Protein AF-A0A9E6WKZ9-F1 (afdb_monomer_lite)

Sequence (142 aa):
MNMRPSVISSVMIGALVLIAIALGLSVAGGPKAGRLEKEDKVRAEDIARLAGKYVPCLAEEAGRHLPERLFEDDVCFNSLTGIRLADPHSGAPYRYERISDTRFRLCASFHRADRVAMHLLGGLDFDADTGCLSATYYGGSD

Radius of gyration: 23.69 Å; chains: 1; bounding box: 52×28×84 Å

Structure (mmCIF, N/CA/C/O backbone):
data_AF-A0A9E6WKZ9-F1
#
_entry.id   AF-A0A9E6WKZ9-F1
#
loop_
_atom_site.group_PDB
_atom_site.id
_atom_site.type_symbol
_atom_site.label_atom_id
_atom_site.label_alt_id
_atom_site.label_comp_id
_atom_site.label_asym_id
_atom_site.label_entity_id
_atom_site.label_seq_id
_atom_site.pdbx_PDB_ins_code
_atom_site.Cartn_x
_atom_site.Cartn_y
_atom_site.Cartn_z
_atom_site.occupancy
_atom_site.B_iso_or_equiv
_atom_site.auth_seq_id
_atom_site.auth_comp_id
_atom_site.auth_asym_id
_atom_site.auth_atom_id
_atom_site.pdbx_PDB_model_num
ATOM 1 N N . MET A 1 1 ? 26.858 -8.066 -54.479 1.00 52.09 1 MET A N 1
ATOM 2 C CA . MET A 1 1 ? 27.356 -6.980 -53.603 1.00 52.09 1 MET A CA 1
ATOM 3 C C . MET A 1 1 ? 28.492 -7.530 -52.751 1.00 52.09 1 MET A C 1
ATOM 5 O O . MET A 1 1 ? 28.222 -8.138 -51.727 1.00 52.09 1 MET A O 1
ATOM 9 N N . ASN A 1 2 ? 29.749 -7.368 -53.174 1.00 52.69 2 ASN A N 1
ATOM 10 C CA . ASN A 1 2 ? 30.892 -7.686 -52.310 1.00 52.69 2 ASN A CA 1
ATOM 11 C C . ASN A 1 2 ? 31.095 -6.512 -51.347 1.00 52.69 2 ASN A C 1
ATOM 13 O O . ASN A 1 2 ? 31.638 -5.478 -51.735 1.00 52.69 2 ASN A O 1
ATOM 17 N N . MET A 1 3 ? 30.609 -6.642 -50.110 1.00 59.72 3 MET A N 1
ATOM 18 C CA . MET A 1 3 ? 30.945 -5.690 -49.052 1.00 59.72 3 MET A CA 1
ATOM 19 C C . MET A 1 3 ? 32.430 -5.810 -48.731 1.00 59.72 3 MET A C 1
ATOM 21 O O . MET A 1 3 ? 32.960 -6.907 -48.565 1.00 59.72 3 MET A O 1
ATOM 25 N N . ARG A 1 4 ? 33.110 -4.664 -48.662 1.00 71.00 4 ARG A N 1
ATOM 26 C CA . ARG A 1 4 ? 34.510 -4.601 -48.242 1.00 71.00 4 ARG A CA 1
ATOM 27 C C . ARG A 1 4 ? 34.627 -5.181 -46.822 1.00 71.00 4 ARG A C 1
ATOM 29 O O . ARG A 1 4 ? 33.755 -4.895 -46.003 1.00 71.00 4 ARG A O 1
ATOM 36 N N . PRO A 1 5 ? 35.687 -5.936 -46.495 1.00 68.88 5 PRO A N 1
ATOM 37 C CA . PRO A 1 5 ? 35.856 -6.542 -45.170 1.00 68.88 5 PRO A CA 1
ATOM 38 C C . PRO A 1 5 ? 35.806 -5.518 -44.022 1.00 68.88 5 PRO A C 1
ATOM 40 O O . PRO A 1 5 ? 35.327 -5.836 -42.940 1.00 68.88 5 PRO A O 1
ATOM 43 N N . SER A 1 6 ? 36.184 -4.261 -44.275 1.00 72.38 6 SER A N 1
ATOM 44 C CA . SER A 1 6 ? 36.009 -3.155 -43.324 1.00 72.38 6 SER A CA 1
ATOM 45 C C . SER A 1 6 ? 34.542 -2.849 -42.993 1.00 72.38 6 SER A C 1
ATOM 47 O O . SER A 1 6 ? 34.227 -2.538 -41.850 1.00 72.38 6 SER A O 1
ATOM 49 N N . VAL A 1 7 ? 33.636 -2.982 -43.965 1.00 78.00 7 VAL A N 1
ATOM 50 C CA . VAL A 1 7 ? 32.191 -2.757 -43.790 1.00 78.00 7 VAL A CA 1
ATOM 51 C C . VAL A 1 7 ? 31.571 -3.877 -42.957 1.00 78.00 7 VAL A C 1
ATOM 53 O O . VAL A 1 7 ? 30.746 -3.602 -42.091 1.00 78.00 7 VAL A O 1
ATOM 56 N N . ILE A 1 8 ? 32.010 -5.124 -43.160 1.00 80.31 8 ILE A N 1
ATOM 57 C CA . ILE A 1 8 ? 31.547 -6.279 -42.375 1.00 80.31 8 ILE A CA 1
ATOM 58 C C . ILE A 1 8 ? 31.909 -6.090 -40.896 1.00 80.31 8 ILE A C 1
ATOM 60 O O . ILE A 1 8 ? 31.045 -6.236 -40.033 1.00 80.31 8 ILE A O 1
ATOM 64 N N . SER A 1 9 ? 33.145 -5.680 -40.597 1.00 84.06 9 SER A N 1
ATOM 65 C CA . SER A 1 9 ? 33.577 -5.418 -39.218 1.00 84.06 9 SER A CA 1
ATOM 66 C C . SER A 1 9 ? 32.767 -4.306 -38.547 1.00 84.06 9 SER A C 1
ATOM 68 O O . SER A 1 9 ? 32.332 -4.470 -37.409 1.00 84.06 9 SER A O 1
ATOM 70 N N . SER A 1 10 ? 32.506 -3.195 -39.244 1.00 86.56 10 SER A N 1
ATOM 71 C CA . SER A 1 10 ? 31.700 -2.097 -38.692 1.00 86.56 10 SER A CA 1
ATOM 72 C C . SER A 1 10 ? 30.254 -2.510 -38.407 1.00 86.56 10 SER A C 1
ATOM 74 O O . SER A 1 10 ? 29.714 -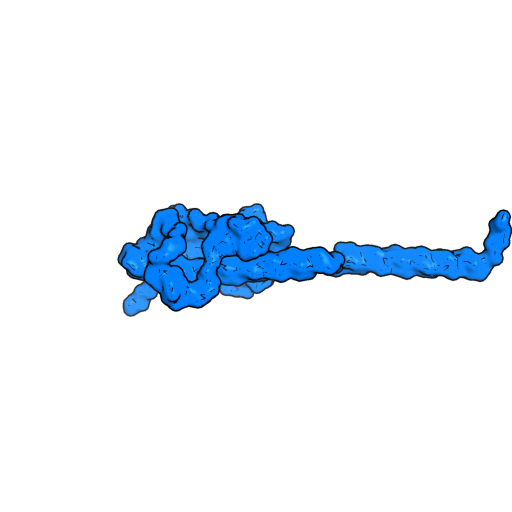2.145 -37.363 1.00 86.56 10 SER A O 1
ATOM 76 N N . VAL A 1 11 ? 29.639 -3.301 -39.292 1.00 90.00 11 VAL A N 1
ATOM 77 C CA . VAL A 1 11 ? 28.276 -3.818 -39.088 1.00 90.00 11 VAL A CA 1
ATOM 78 C C . VAL A 1 11 ? 28.223 -4.756 -37.882 1.00 90.00 11 VAL A C 1
ATOM 80 O O . VAL A 1 11 ? 27.319 -4.633 -37.060 1.00 90.00 11 VAL A O 1
ATOM 83 N N . MET A 1 12 ? 29.210 -5.643 -37.728 1.00 90.94 12 MET A N 1
ATOM 84 C CA . MET A 1 12 ? 29.264 -6.579 -36.599 1.00 90.94 12 MET A CA 1
ATOM 85 C C . MET A 1 12 ? 29.442 -5.869 -35.257 1.00 90.94 12 MET A C 1
ATOM 87 O O . MET A 1 12 ? 28.755 -6.207 -34.295 1.00 90.94 12 MET A O 1
ATOM 91 N N . ILE A 1 13 ? 30.316 -4.861 -35.190 1.00 92.31 13 ILE A N 1
ATOM 92 C CA . ILE A 1 13 ? 30.496 -4.055 -33.974 1.00 92.31 13 ILE A CA 1
ATOM 93 C C . ILE A 1 13 ? 29.207 -3.294 -33.655 1.00 92.31 13 ILE A C 1
ATOM 95 O O . ILE A 1 13 ? 28.751 -3.319 -32.514 1.00 92.31 13 ILE A O 1
ATOM 99 N N . GLY A 1 14 ? 28.581 -2.669 -34.657 1.00 94.25 14 GLY A N 1
ATOM 100 C CA . GLY A 1 14 ? 27.308 -1.970 -34.476 1.00 94.25 14 GLY A CA 1
ATOM 101 C C . GLY A 1 14 ? 26.207 -2.893 -33.947 1.00 94.25 14 GLY A C 1
ATOM 102 O O . GLY A 1 14 ? 25.512 -2.542 -32.995 1.00 94.25 14 GLY A O 1
ATOM 103 N N . ALA A 1 15 ? 26.094 -4.102 -34.501 1.00 93.81 15 ALA A N 1
ATOM 104 C CA . ALA A 1 15 ? 25.144 -5.107 -34.035 1.00 93.81 15 ALA A CA 1
ATOM 105 C C . ALA A 1 15 ? 25.424 -5.538 -32.586 1.00 93.81 15 ALA A C 1
ATOM 107 O O . ALA A 1 15 ? 24.503 -5.584 -31.773 1.00 93.81 15 ALA A O 1
ATOM 108 N N . LEU A 1 16 ? 26.690 -5.790 -32.237 1.00 95.44 16 LEU A N 1
ATOM 109 C CA . LEU A 1 16 ? 27.102 -6.138 -30.873 1.00 95.44 16 LEU A CA 1
ATOM 110 C C . LEU A 1 16 ? 26.747 -5.045 -29.862 1.00 95.44 16 LEU A C 1
ATOM 112 O O . LEU A 1 16 ? 26.222 -5.350 -28.794 1.00 95.44 16 LEU A O 1
ATOM 116 N N . VAL A 1 17 ? 26.987 -3.778 -30.207 1.00 95.56 17 VAL A N 1
ATOM 117 C CA . VAL A 1 17 ? 26.638 -2.637 -29.350 1.00 95.56 17 VAL A CA 1
ATOM 118 C C . VAL A 1 17 ? 25.127 -2.565 -29.132 1.00 95.56 17 VAL A C 1
ATOM 120 O O . VAL A 1 17 ? 24.684 -2.424 -27.994 1.00 95.56 17 VAL A O 1
ATOM 123 N N . LEU A 1 18 ? 24.321 -2.719 -30.186 1.00 94.44 18 LEU A N 1
ATOM 124 C CA . LEU A 1 18 ? 22.860 -2.714 -30.063 1.00 94.44 18 LEU A CA 1
ATOM 125 C C . LEU A 1 18 ? 22.347 -3.869 -29.192 1.00 94.44 18 LEU A C 1
ATOM 127 O O . LEU A 1 18 ? 21.471 -3.653 -28.356 1.00 94.44 18 LEU A O 1
ATOM 131 N N . ILE A 1 19 ? 22.917 -5.070 -29.338 1.00 93.88 19 ILE A N 1
ATOM 132 C CA . ILE A 1 19 ? 22.580 -6.229 -28.498 1.00 93.88 19 ILE A CA 1
ATOM 133 C C . ILE A 1 19 ? 22.950 -5.957 -27.036 1.00 93.88 19 ILE A C 1
ATOM 135 O O . ILE A 1 19 ? 22.129 -6.187 -26.150 1.00 93.88 19 ILE A O 1
ATOM 139 N N . ALA A 1 20 ? 24.147 -5.426 -26.773 1.00 92.88 20 ALA A N 1
ATOM 140 C CA . ALA A 1 20 ? 24.589 -5.100 -25.419 1.00 92.88 20 ALA A CA 1
ATOM 141 C C . ALA A 1 20 ? 23.679 -4.054 -24.751 1.00 92.88 20 ALA A C 1
ATOM 143 O O . ALA A 1 20 ? 23.296 -4.219 -23.593 1.00 92.88 20 ALA A O 1
ATOM 144 N N . ILE A 1 21 ? 23.272 -3.016 -25.492 1.00 88.94 21 ILE A N 1
ATOM 145 C CA . ILE A 1 21 ? 22.319 -2.003 -25.017 1.00 88.94 21 ILE A CA 1
ATOM 146 C C . ILE A 1 21 ? 20.959 -2.645 -24.718 1.00 88.94 21 ILE A C 1
ATOM 148 O O . ILE A 1 21 ? 20.408 -2.426 -23.641 1.00 88.94 21 ILE A O 1
ATOM 152 N N . ALA A 1 22 ? 20.425 -3.463 -25.629 1.00 86.75 22 ALA A N 1
ATOM 153 C CA . ALA A 1 22 ? 19.134 -4.123 -25.440 1.00 86.75 22 ALA A CA 1
ATOM 154 C C . ALA A 1 22 ? 19.131 -5.042 -24.208 1.00 86.75 22 ALA A C 1
ATOM 156 O O . ALA A 1 22 ? 18.196 -4.995 -23.406 1.00 86.75 22 ALA A O 1
ATOM 157 N N . LEU A 1 23 ? 20.201 -5.819 -24.013 1.00 87.50 23 LEU A N 1
ATOM 158 C CA . LEU A 1 23 ? 20.381 -6.650 -22.824 1.00 87.50 23 LEU A CA 1
ATOM 159 C C . LEU A 1 23 ? 20.460 -5.792 -21.555 1.00 87.50 23 LEU A C 1
AT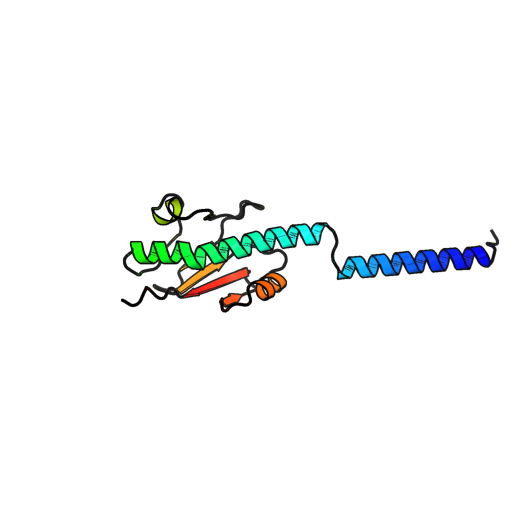OM 161 O O . LEU A 1 23 ? 19.747 -6.071 -20.592 1.00 87.50 23 LEU A O 1
ATOM 1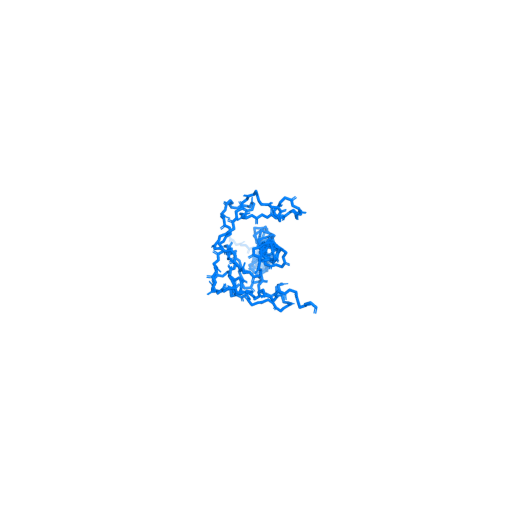65 N N . GLY A 1 24 ? 21.236 -4.706 -21.567 1.00 83.88 24 GLY A N 1
ATOM 166 C CA . GLY A 1 24 ? 21.332 -3.781 -20.435 1.00 83.88 24 GLY A CA 1
ATOM 167 C C . GLY A 1 24 ? 19.983 -3.167 -20.048 1.00 83.88 24 GLY A C 1
ATOM 168 O O . GLY A 1 24 ? 19.608 -3.187 -18.875 1.00 83.88 24 GLY A O 1
ATOM 169 N N . LEU A 1 25 ? 19.206 -2.695 -21.028 1.00 82.19 25 LEU A N 1
ATOM 170 C CA . LEU A 1 25 ? 17.866 -2.146 -20.791 1.00 82.19 25 LEU A CA 1
ATOM 171 C C . LEU A 1 25 ? 16.872 -3.211 -20.315 1.00 82.19 25 LEU A C 1
ATOM 173 O O . LEU A 1 25 ? 15.979 -2.892 -19.5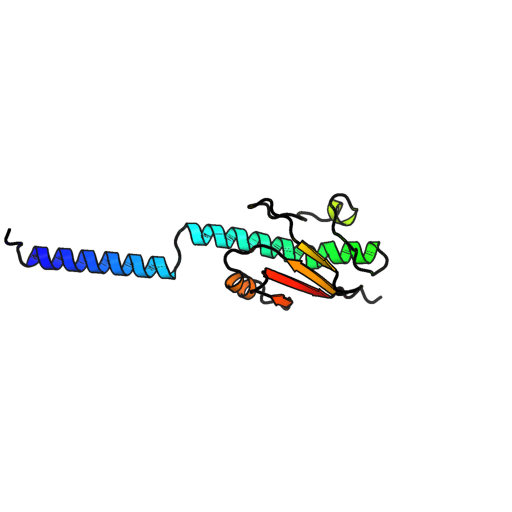31 1.00 82.19 25 LEU A O 1
ATOM 177 N N . SER A 1 26 ? 17.014 -4.463 -20.757 1.00 77.81 26 SER A N 1
ATOM 178 C CA . SER A 1 26 ? 16.147 -5.553 -20.296 1.00 77.81 26 SER A CA 1
ATOM 179 C C . SER A 1 26 ? 16.342 -5.861 -18.806 1.00 77.81 26 SER A C 1
ATOM 181 O O . SER A 1 26 ? 15.371 -6.151 -18.111 1.00 77.81 26 SER A O 1
ATOM 183 N N . VAL A 1 27 ? 17.576 -5.723 -18.303 1.00 77.06 27 VAL A N 1
ATOM 184 C CA . VAL A 1 27 ? 17.927 -5.956 -16.894 1.00 77.06 27 VAL A CA 1
ATOM 185 C C . VAL A 1 27 ? 17.573 -4.750 -16.022 1.00 77.06 27 VAL A C 1
ATOM 187 O O . VAL A 1 27 ? 16.980 -4.915 -14.956 1.00 77.06 27 VAL A O 1
ATOM 190 N N . ALA A 1 28 ? 17.906 -3.536 -16.471 1.00 73.00 28 ALA A N 1
ATOM 191 C CA . ALA A 1 28 ? 17.620 -2.306 -15.730 1.00 73.00 28 ALA A CA 1
ATOM 192 C C . ALA A 1 28 ? 16.118 -1.962 -15.705 1.00 73.00 28 ALA A C 1
ATOM 194 O O . ALA A 1 28 ? 15.632 -1.353 -14.754 1.00 73.00 28 ALA A O 1
ATOM 195 N N . GLY A 1 29 ? 15.377 -2.382 -16.733 1.00 69.38 29 GLY A N 1
ATOM 196 C CA . GLY A 1 29 ? 13.997 -1.981 -16.967 1.00 69.38 29 GLY A CA 1
ATOM 197 C C . GLY A 1 29 ? 13.909 -0.681 -17.772 1.00 69.38 29 GLY A C 1
ATOM 198 O O . GLY A 1 29 ? 14.746 0.214 -17.674 1.00 69.38 29 GLY A O 1
ATOM 199 N N . GLY A 1 30 ? 12.878 -0.574 -18.611 1.00 77.38 30 GLY A N 1
ATOM 200 C CA . GLY A 1 30 ? 12.634 0.630 -19.408 1.00 77.38 30 GLY A CA 1
ATOM 201 C C . GLY A 1 30 ? 12.012 1.780 -18.597 1.00 77.38 30 GLY A C 1
ATOM 202 O O . GLY A 1 30 ? 11.597 1.585 -17.456 1.00 77.38 30 GLY A O 1
ATOM 203 N N . PRO A 1 31 ? 11.812 2.964 -19.205 1.00 74.19 31 PRO A N 1
ATOM 204 C CA . PRO A 1 31 ? 11.183 4.123 -18.554 1.00 74.19 31 PRO A CA 1
ATOM 205 C C . PRO A 1 31 ? 9.812 3.834 -17.923 1.00 74.19 31 PRO A C 1
ATOM 207 O O . PRO A 1 31 ? 9.433 4.448 -16.928 1.00 74.19 31 PRO A O 1
ATOM 210 N N . LYS A 1 32 ? 9.070 2.865 -18.479 1.00 80.31 32 LYS A N 1
ATOM 211 C CA . LYS A 1 32 ? 7.808 2.386 -17.902 1.00 80.31 32 LYS A CA 1
ATOM 212 C C . LYS A 1 32 ? 8.009 1.727 -16.536 1.00 80.31 32 LYS A C 1
ATOM 214 O O . LYS A 1 32 ? 7.199 1.964 -15.651 1.00 80.31 32 LYS A O 1
ATOM 219 N N . ALA A 1 33 ? 9.088 0.966 -16.342 1.00 82.50 33 ALA A N 1
ATOM 220 C CA . ALA A 1 33 ? 9.379 0.306 -15.070 1.00 82.50 33 ALA A CA 1
ATOM 221 C C . ALA A 1 33 ? 9.558 1.329 -13.940 1.00 82.50 33 ALA A C 1
ATOM 223 O O . ALA A 1 33 ? 8.943 1.184 -12.891 1.00 82.50 33 ALA A O 1
ATOM 224 N N . GLY A 1 34 ? 10.282 2.423 -14.200 1.00 83.44 34 GLY A N 1
ATOM 225 C CA . GLY A 1 34 ? 10.457 3.495 -13.216 1.00 83.44 34 GLY A CA 1
ATOM 226 C C . GLY A 1 34 ? 9.159 4.230 -12.859 1.00 83.44 34 GLY A C 1
ATOM 227 O O . GLY A 1 34 ? 9.038 4.766 -11.761 1.00 83.44 34 GLY A O 1
ATOM 228 N N . ARG A 1 35 ? 8.163 4.258 -13.756 1.00 87.88 35 ARG A N 1
ATOM 229 C CA . ARG A 1 35 ? 6.826 4.773 -13.425 1.00 87.88 35 ARG A CA 1
ATOM 230 C C . ARG A 1 35 ? 6.076 3.803 -12.513 1.00 87.88 35 ARG A C 1
ATOM 232 O O . ARG A 1 35 ? 5.581 4.237 -11.482 1.00 87.88 35 ARG A O 1
ATOM 239 N N . LEU A 1 36 ? 6.030 2.521 -12.870 1.00 90.25 36 LEU A N 1
ATOM 240 C CA . LEU A 1 36 ? 5.334 1.493 -12.086 1.00 90.25 36 LEU A CA 1
ATOM 241 C C . LEU A 1 36 ? 5.925 1.361 -10.675 1.00 90.25 36 LEU A C 1
ATOM 243 O O . LEU A 1 36 ? 5.184 1.215 -9.713 1.00 90.25 36 LEU A O 1
ATOM 247 N N . GLU A 1 37 ? 7.244 1.497 -10.539 1.00 89.38 37 GLU A N 1
ATOM 248 C CA . GLU A 1 37 ? 7.925 1.503 -9.240 1.00 89.38 37 GLU A CA 1
ATOM 249 C C . GLU A 1 37 ? 7.507 2.694 -8.364 1.00 89.38 37 GLU A C 1
ATOM 251 O O . GLU A 1 37 ? 7.295 2.539 -7.163 1.00 89.38 37 GLU A O 1
ATOM 256 N N . LYS A 1 38 ? 7.334 3.884 -8.954 1.00 90.31 38 LYS A N 1
ATOM 257 C CA . LYS A 1 38 ? 6.815 5.052 -8.223 1.00 90.31 38 LYS A CA 1
ATOM 258 C C . LYS A 1 38 ? 5.371 4.845 -7.779 1.00 90.31 38 LYS A C 1
ATOM 260 O O . LYS A 1 38 ? 5.039 5.214 -6.658 1.00 90.31 38 LYS A O 1
ATOM 265 N N . GLU A 1 39 ? 4.537 4.265 -8.639 1.00 93.44 39 GLU A N 1
ATOM 266 C CA . GLU A 1 39 ? 3.146 3.934 -8.303 1.00 93.44 39 GLU A CA 1
ATOM 267 C C . GLU A 1 39 ? 3.097 2.931 -7.137 1.00 93.44 39 GLU A C 1
ATOM 269 O O . GLU A 1 39 ? 2.381 3.144 -6.161 1.00 93.44 39 GLU A O 1
ATOM 274 N N . ASP A 1 40 ? 3.928 1.887 -7.174 1.00 93.50 40 ASP A N 1
ATOM 275 C CA . ASP A 1 40 ? 4.038 0.906 -6.091 1.00 93.50 40 ASP A CA 1
ATOM 276 C C . ASP A 1 40 ? 4.561 1.517 -4.787 1.00 93.50 40 ASP A C 1
ATOM 278 O O . ASP A 1 40 ? 4.072 1.181 -3.708 1.00 93.50 40 ASP A O 1
ATOM 282 N N . LYS A 1 41 ? 5.501 2.464 -4.864 1.00 91.44 41 LYS A N 1
ATOM 283 C CA . LYS A 1 41 ? 5.963 3.210 -3.690 1.00 91.44 41 LYS A CA 1
ATOM 284 C C . LYS A 1 41 ? 4.828 4.004 -3.038 1.00 91.44 41 LYS A C 1
ATOM 286 O O . LYS A 1 41 ? 4.699 3.966 -1.818 1.00 91.44 41 LYS A O 1
ATOM 291 N N . VAL A 1 42 ? 3.989 4.673 -3.831 1.00 93.62 42 VAL A N 1
ATOM 292 C CA . VAL A 1 42 ? 2.816 5.399 -3.313 1.00 93.62 42 VAL A CA 1
ATOM 293 C C . VAL A 1 42 ? 1.856 4.444 -2.602 1.00 93.62 42 VAL A C 1
ATOM 295 O O . VAL A 1 42 ? 1.457 4.717 -1.473 1.00 93.62 42 VAL A O 1
ATOM 298 N N . ARG A 1 43 ? 1.554 3.287 -3.204 1.00 94.75 43 ARG A N 1
ATOM 299 C CA . ARG A 1 43 ? 0.692 2.261 -2.586 1.00 94.75 43 ARG A CA 1
ATOM 300 C C . ARG A 1 43 ? 1.251 1.746 -1.262 1.00 94.75 43 ARG A C 1
ATOM 302 O O . ARG A 1 43 ? 0.506 1.557 -0.302 1.00 94.75 43 ARG A O 1
ATOM 309 N N . ALA A 1 44 ? 2.562 1.527 -1.206 1.00 92.31 44 ALA A N 1
ATOM 310 C CA . ALA A 1 44 ? 3.247 1.060 -0.008 1.00 92.31 44 ALA A CA 1
ATOM 311 C C . ALA A 1 44 ? 3.188 2.104 1.120 1.00 92.31 44 ALA A C 1
ATOM 313 O O . ALA A 1 44 ? 2.893 1.763 2.265 1.00 92.31 44 ALA A O 1
ATOM 314 N N . GLU A 1 45 ? 3.420 3.378 0.793 1.00 91.75 45 GLU A N 1
ATOM 315 C CA . GLU A 1 45 ? 3.315 4.494 1.737 1.00 91.75 45 GLU A CA 1
ATOM 316 C C . GLU A 1 45 ? 1.882 4.692 2.250 1.00 91.75 45 GLU A C 1
ATOM 318 O O . GLU A 1 45 ? 1.692 4.928 3.447 1.00 91.75 45 GLU A O 1
ATOM 323 N N . ASP A 1 46 ? 0.880 4.570 1.375 1.00 94.56 46 ASP A N 1
ATOM 324 C CA . ASP A 1 46 ? -0.532 4.656 1.748 1.00 94.56 46 ASP A CA 1
ATOM 325 C C . ASP A 1 46 ? -0.902 3.520 2.721 1.00 94.56 46 ASP A C 1
ATOM 327 O O . ASP A 1 46 ? -1.390 3.797 3.818 1.00 94.56 46 ASP A O 1
ATOM 331 N N . ILE A 1 47 ? -0.592 2.255 2.392 1.00 93.38 47 ILE A N 1
ATOM 332 C CA . ILE A 1 47 ? -0.858 1.106 3.279 1.00 93.38 47 ILE A CA 1
ATOM 333 C C . ILE A 1 47 ? -0.144 1.254 4.625 1.00 93.38 47 ILE A C 1
ATOM 335 O O . ILE A 1 47 ? -0.756 1.030 5.670 1.00 93.38 47 ILE A O 1
ATOM 339 N N . ALA A 1 48 ? 1.131 1.648 4.628 1.00 90.81 48 ALA A N 1
ATOM 340 C CA . ALA A 1 48 ? 1.885 1.833 5.865 1.00 90.81 48 ALA A CA 1
ATOM 341 C C . ALA A 1 48 ? 1.268 2.932 6.745 1.00 90.81 48 ALA A C 1
ATOM 343 O O . ALA A 1 48 ? 1.190 2.789 7.967 1.00 90.81 48 ALA A O 1
ATOM 344 N N . ARG A 1 49 ? 0.781 4.021 6.138 1.00 92.25 49 ARG A N 1
ATOM 345 C CA . ARG A 1 49 ? 0.100 5.108 6.855 1.00 92.25 49 ARG A CA 1
ATOM 346 C C . ARG A 1 49 ? -1.257 4.670 7.398 1.00 92.25 49 ARG A C 1
ATOM 348 O O . ARG A 1 49 ? -1.587 5.016 8.534 1.00 92.25 49 ARG A O 1
ATOM 355 N N . LEU A 1 50 ? -2.017 3.897 6.622 1.00 94.25 50 LEU A N 1
ATOM 356 C CA . LEU A 1 50 ? -3.275 3.312 7.073 1.00 94.25 50 LEU A CA 1
ATOM 357 C C . LEU A 1 50 ? -3.044 2.395 8.279 1.00 94.25 50 LEU A C 1
ATOM 359 O O . LEU A 1 50 ? -3.678 2.584 9.314 1.00 94.25 50 LEU A O 1
ATOM 363 N N . ALA A 1 51 ? -2.084 1.472 8.179 1.00 92.62 51 ALA A N 1
ATOM 364 C CA . ALA A 1 51 ? -1.762 0.521 9.239 1.00 92.62 51 ALA A CA 1
ATOM 365 C C . ALA A 1 51 ? -1.200 1.188 10.502 1.00 92.62 51 ALA A C 1
ATOM 367 O O . ALA A 1 51 ? -1.541 0.787 11.609 1.00 92.62 51 ALA A O 1
ATOM 368 N N . GLY A 1 52 ? -0.328 2.186 10.344 1.00 90.75 52 GLY A N 1
ATOM 369 C CA . GLY A 1 52 ? 0.412 2.781 11.458 1.00 90.75 52 GLY A CA 1
ATOM 370 C C . GLY A 1 52 ? -0.256 3.985 12.119 1.00 90.75 52 GLY A C 1
ATOM 371 O O . GLY A 1 52 ? 0.174 4.384 13.196 1.00 90.75 52 GLY A O 1
ATOM 372 N N . LYS A 1 53 ? -1.262 4.604 11.487 1.00 92.50 53 LYS A N 1
ATOM 373 C CA . LYS A 1 53 ? -1.896 5.827 12.015 1.00 92.50 53 LYS A CA 1
ATOM 374 C C . LYS A 1 53 ? -3.410 5.753 12.024 1.00 92.50 53 LYS A C 1
ATOM 376 O O . LYS A 1 53 ? -4.027 5.957 13.062 1.00 92.50 53 LYS A O 1
ATOM 381 N N . TYR A 1 54 ? -4.002 5.462 10.873 1.00 94.94 54 TYR A N 1
ATOM 382 C CA . TYR A 1 54 ? -5.447 5.563 10.718 1.00 94.94 54 TYR A CA 1
ATOM 383 C C . TYR A 1 54 ? -6.192 4.428 11.430 1.00 94.94 54 TYR A C 1
ATOM 385 O O . TYR A 1 54 ? -7.052 4.702 12.260 1.00 94.94 54 TYR A O 1
ATOM 393 N N . VAL A 1 55 ? -5.805 3.168 11.195 1.00 94.12 55 VAL A N 1
ATOM 394 C CA . VAL A 1 55 ? -6.417 2.011 11.870 1.00 94.12 55 VAL A CA 1
ATOM 395 C C . VAL A 1 55 ? -6.237 2.069 13.398 1.00 94.12 55 VAL A C 1
ATOM 397 O O . VAL A 1 55 ? -7.227 1.862 14.095 1.00 94.12 55 VAL A O 1
ATOM 400 N N . PRO A 1 56 ? -5.050 2.404 13.951 1.00 92.44 56 PRO A N 1
ATOM 401 C CA . PRO A 1 56 ? -4.894 2.613 15.390 1.00 92.44 56 PRO A CA 1
ATOM 402 C C . PRO A 1 56 ? -5.784 3.723 15.952 1.00 92.44 56 PRO A C 1
ATOM 404 O O . PRO A 1 56 ? -6.398 3.523 16.990 1.00 92.44 56 PRO A O 1
ATOM 407 N N . CYS A 1 57 ? -5.905 4.863 15.262 1.00 93.56 57 CYS A N 1
ATOM 408 C CA . CYS A 1 57 ? -6.793 5.943 15.697 1.00 93.56 57 CYS A CA 1
ATOM 409 C C . CYS A 1 57 ? -8.252 5.472 15.778 1.00 93.56 57 CYS A C 1
ATOM 411 O O . CYS A 1 57 ? -8.911 5.686 16.791 1.00 93.56 57 CYS A O 1
ATOM 413 N N . LEU A 1 58 ? -8.731 4.760 14.751 1.00 93.25 58 LEU A N 1
ATOM 414 C CA . LEU A 1 58 ? -10.077 4.185 14.765 1.00 93.25 58 LEU A CA 1
ATOM 415 C C . LEU A 1 58 ? -10.264 3.174 15.894 1.00 93.25 58 LEU A C 1
ATOM 417 O O . LEU A 1 58 ? -11.327 3.130 16.503 1.00 93.25 58 LEU A O 1
ATOM 421 N N . ALA A 1 59 ? -9.248 2.355 16.166 1.00 92.12 59 ALA A N 1
ATOM 422 C CA . ALA A 1 59 ? -9.309 1.379 17.240 1.00 92.12 59 ALA A CA 1
ATOM 423 C C . ALA A 1 59 ? -9.387 2.052 18.618 1.00 92.12 59 ALA A C 1
ATOM 425 O O . ALA A 1 59 ? -10.157 1.593 19.457 1.00 92.12 59 ALA A O 1
ATOM 426 N N . GLU A 1 60 ? -8.640 3.135 18.851 1.00 90.81 60 GLU A N 1
ATOM 427 C CA . GLU A 1 60 ? -8.717 3.918 20.094 1.00 90.81 60 GLU A CA 1
ATOM 428 C C . GLU A 1 60 ? -10.094 4.587 20.255 1.00 90.81 60 GLU A C 1
ATOM 430 O O . GLU A 1 60 ? -10.731 4.421 21.296 1.00 90.81 60 GLU A O 1
ATOM 435 N N . GLU A 1 61 ? -10.609 5.252 19.213 1.00 89.69 61 GLU A N 1
ATOM 436 C CA . GLU A 1 61 ? -11.950 5.872 19.220 1.00 89.69 61 GLU A CA 1
ATOM 437 C C . GLU A 1 61 ? -13.067 4.852 19.472 1.00 89.69 61 GLU A C 1
ATOM 439 O O . GLU A 1 61 ? -14.072 5.141 20.122 1.00 89.69 61 GLU A O 1
ATOM 444 N N . ALA A 1 62 ? -12.876 3.625 18.994 1.00 86.19 62 ALA A N 1
ATOM 445 C CA . ALA A 1 62 ? -13.824 2.540 19.157 1.00 86.19 62 ALA A CA 1
ATOM 446 C C . ALA A 1 62 ? -13.595 1.722 20.445 1.00 86.19 62 ALA A C 1
ATOM 448 O O . ALA A 1 62 ? -14.085 0.608 20.560 1.00 86.19 62 ALA A O 1
ATOM 449 N N . GLY A 1 63 ? -12.853 2.227 21.436 1.00 86.31 63 GLY A N 1
ATOM 450 C CA . GLY A 1 63 ? -12.691 1.532 22.720 1.00 86.31 63 GLY A CA 1
ATOM 451 C C . GLY A 1 63 ? -11.744 0.329 22.663 1.00 86.31 63 GLY A C 1
ATOM 452 O O . GLY A 1 63 ? -11.996 -0.700 23.289 1.00 86.31 63 GLY A O 1
ATOM 453 N N . ARG A 1 64 ? -10.633 0.474 21.933 1.00 86.62 64 ARG A N 1
ATOM 454 C CA . ARG A 1 64 ? -9.551 -0.513 21.753 1.00 86.62 64 ARG A CA 1
ATOM 455 C C . ARG A 1 64 ? -9.952 -1.770 20.974 1.00 86.62 64 ARG A C 1
ATOM 457 O O . ARG A 1 64 ? -9.328 -2.817 21.142 1.00 86.62 64 ARG A O 1
ATOM 464 N N . HIS A 1 65 ? -10.935 -1.662 20.083 1.00 88.12 65 HIS A N 1
ATOM 465 C CA . HIS A 1 65 ? -11.295 -2.734 19.159 1.00 88.12 65 HIS A CA 1
ATOM 466 C C . HIS A 1 65 ? -11.195 -2.286 17.702 1.00 88.12 65 HIS A C 1
ATOM 468 O O . HIS A 1 65 ? -11.605 -1.187 17.331 1.00 88.12 65 HIS A O 1
ATOM 474 N N . LEU A 1 66 ? -10.693 -3.163 16.837 1.00 91.88 66 LEU A N 1
ATOM 475 C CA . LEU A 1 66 ? -10.647 -2.874 15.409 1.00 91.88 66 LEU A CA 1
ATOM 476 C C . LEU A 1 66 ? -12.057 -2.743 14.808 1.00 91.88 66 LEU A C 1
ATOM 478 O O . LEU A 1 66 ? -12.915 -3.581 15.114 1.00 91.88 66 LEU A O 1
ATOM 482 N N . PRO A 1 67 ? -12.299 -1.741 13.943 1.00 90.06 67 PRO A N 1
ATOM 483 C CA . PRO A 1 67 ? -13.582 -1.561 13.275 1.00 90.06 67 PRO A CA 1
ATOM 484 C C . PRO A 1 67 ? -13.807 -2.643 12.215 1.00 90.06 67 PRO A C 1
ATOM 486 O O . PRO A 1 67 ? -12.863 -3.188 11.654 1.00 90.06 67 PRO A O 1
ATOM 489 N N . GLU A 1 68 ? -15.066 -2.929 11.886 1.00 90.38 68 GLU A N 1
ATOM 490 C CA . GLU A 1 68 ? -15.394 -3.921 10.850 1.00 90.38 68 GLU A CA 1
ATOM 491 C C . GLU A 1 68 ? -15.011 -3.443 9.440 1.00 90.38 68 GLU A C 1
ATOM 493 O O . GLU A 1 68 ? -14.725 -4.240 8.547 1.00 90.38 68 GLU A O 1
ATOM 498 N N . ARG A 1 69 ? -15.020 -2.125 9.219 1.00 89.62 69 ARG A N 1
ATOM 499 C CA . ARG A 1 69 ? -14.730 -1.489 7.931 1.00 89.62 69 ARG A CA 1
ATOM 500 C C . ARG A 1 69 ? -14.086 -0.125 8.143 1.00 89.62 69 ARG A C 1
ATOM 502 O O . ARG A 1 69 ? -14.262 0.493 9.189 1.00 89.62 69 ARG A O 1
ATOM 509 N N . LEU A 1 70 ? -13.376 0.334 7.117 1.00 90.19 70 LEU A N 1
ATOM 510 C CA . LEU A 1 70 ? -12.843 1.691 7.023 1.00 90.19 70 LEU A CA 1
ATOM 511 C C . LEU A 1 70 ? -13.809 2.554 6.205 1.00 90.19 70 LEU A C 1
ATOM 513 O O . LEU A 1 70 ? -14.359 2.064 5.215 1.00 90.19 70 LEU A O 1
ATOM 517 N N . PHE A 1 71 ? -14.002 3.812 6.595 1.00 83.75 71 PHE A N 1
ATOM 518 C CA . PHE A 1 71 ? -14.908 4.738 5.916 1.00 83.75 71 PHE A CA 1
ATOM 519 C C . PHE A 1 71 ? -14.283 6.123 5.819 1.00 83.75 71 PHE A C 1
ATOM 521 O O . PHE A 1 71 ? -13.554 6.545 6.704 1.00 83.75 71 PHE A O 1
ATOM 528 N N . GLU A 1 72 ? -14.583 6.841 4.745 1.00 77.19 72 GLU A N 1
ATOM 529 C CA . GLU A 1 72 ? -14.277 8.270 4.683 1.00 77.19 72 GLU A CA 1
ATOM 530 C C . GLU A 1 72 ? -15.249 9.010 5.629 1.00 77.19 72 GLU A C 1
ATOM 532 O O . GLU A 1 72 ? -16.346 8.515 5.892 1.00 77.19 72 GLU A O 1
ATOM 537 N N . ASP A 1 73 ? -14.838 10.164 6.161 1.00 81.69 73 ASP A N 1
ATOM 538 C CA . ASP A 1 73 ? -15.639 11.050 7.033 1.00 81.69 73 ASP A CA 1
ATOM 539 C C . ASP A 1 73 ? -15.728 10.720 8.538 1.00 81.69 73 ASP A C 1
ATOM 541 O O . ASP A 1 73 ? -16.663 11.141 9.221 1.00 81.69 73 ASP A O 1
ATOM 545 N N . ASP A 1 74 ? -14.723 10.061 9.110 1.00 87.00 74 ASP A N 1
ATOM 546 C CA . ASP A 1 74 ? -14.567 9.982 10.569 1.00 87.00 74 ASP A CA 1
ATOM 547 C C . ASP A 1 74 ? -13.565 11.019 11.130 1.00 87.00 74 ASP A C 1
ATOM 549 O O . ASP A 1 74 ? -12.873 11.739 10.400 1.00 87.00 74 ASP A O 1
ATOM 553 N N . VAL A 1 75 ? -13.498 11.129 12.462 1.00 88.19 75 VAL A N 1
ATOM 554 C CA . VAL A 1 75 ? -12.605 12.075 13.158 1.00 88.19 75 VAL A CA 1
ATOM 555 C C . VAL A 1 75 ? -11.135 11.803 12.830 1.00 88.19 75 VAL A C 1
ATOM 557 O O . VAL A 1 75 ? -10.371 12.747 12.618 1.00 88.19 75 VAL A O 1
ATOM 560 N N . CYS A 1 76 ? -10.733 10.537 12.729 1.00 92.38 76 CYS A N 1
ATOM 561 C CA . CYS A 1 76 ? -9.372 10.138 12.393 1.00 92.38 76 CYS A CA 1
ATOM 562 C C . CYS A 1 76 ? -9.020 10.496 10.948 1.00 92.38 76 CYS A C 1
ATOM 564 O O . CYS A 1 76 ? -7.932 11.015 10.700 1.00 92.38 76 CYS A O 1
ATOM 566 N N . PHE A 1 77 ? -9.934 10.273 10.003 1.00 91.25 77 PHE A N 1
ATOM 567 C CA . PHE A 1 77 ? -9.744 10.619 8.597 1.00 91.25 77 PHE A CA 1
ATOM 568 C C . PHE A 1 77 ? -9.560 12.131 8.428 1.00 91.25 77 PHE A C 1
ATOM 570 O O . PHE A 1 77 ? -8.621 12.574 7.771 1.00 91.25 77 PHE A O 1
ATOM 577 N N . ASN A 1 78 ? -10.406 12.923 9.091 1.00 89.25 78 ASN A N 1
ATOM 578 C CA . ASN A 1 78 ? -10.363 14.384 9.017 1.00 89.25 78 ASN A CA 1
ATOM 579 C C . ASN A 1 78 ? -9.164 15.000 9.757 1.00 89.25 78 ASN A C 1
ATOM 581 O O . ASN A 1 78 ? -8.673 16.060 9.369 1.00 89.25 78 ASN A O 1
ATOM 585 N N . SER A 1 79 ? -8.677 14.346 10.814 1.00 90.00 79 SER A N 1
ATOM 586 C CA . SER A 1 79 ? -7.544 14.840 11.608 1.00 90.00 79 SER A CA 1
ATOM 587 C C . SER A 1 79 ? -6.182 14.465 11.016 1.00 90.00 79 SER A C 1
ATOM 589 O O . SER A 1 79 ? -5.183 15.141 11.272 1.00 90.00 79 SER A O 1
ATOM 591 N N . LEU A 1 80 ? -6.107 13.386 10.232 1.00 91.06 80 LEU A N 1
ATOM 592 C CA . LEU A 1 80 ? -4.860 12.880 9.665 1.00 91.06 80 LEU A CA 1
ATOM 593 C C . LEU A 1 80 ? -4.663 13.362 8.225 1.00 91.06 80 LEU A C 1
ATOM 595 O O . LEU A 1 80 ? -5.472 13.132 7.334 1.00 91.06 80 LEU A O 1
ATOM 599 N N . THR A 1 81 ? -3.512 13.973 7.952 1.00 90.56 81 THR A N 1
ATOM 600 C CA . THR A 1 81 ? -3.200 14.454 6.603 1.00 90.56 81 THR A CA 1
ATOM 601 C C . THR A 1 81 ? -2.710 13.333 5.683 1.00 90.56 81 THR A C 1
ATOM 603 O O . THR A 1 81 ? -1.843 12.518 6.025 1.00 90.56 81 THR A O 1
ATOM 606 N N . GLY A 1 82 ? -3.236 13.324 4.456 1.00 89.31 82 GLY A N 1
ATOM 607 C CA . GLY A 1 82 ? -2.812 12.403 3.401 1.00 89.31 82 GLY A CA 1
ATOM 608 C C . GLY A 1 82 ? -3.218 10.950 3.638 1.00 89.31 82 GLY A C 1
ATOM 609 O O . GLY A 1 82 ? -2.500 10.058 3.193 1.00 89.31 82 GLY A O 1
ATOM 610 N N . ILE A 1 83 ? -4.319 10.709 4.355 1.00 94.56 83 ILE A N 1
ATOM 611 C CA . ILE A 1 83 ? -4.984 9.404 4.352 1.00 94.56 83 ILE A CA 1
ATOM 612 C C . ILE A 1 83 ? -5.678 9.215 3.003 1.00 94.56 83 ILE A C 1
ATOM 614 O O . ILE A 1 83 ? -6.324 10.128 2.494 1.00 94.56 83 ILE A O 1
ATOM 618 N N . ARG A 1 84 ? -5.510 8.032 2.410 1.00 94.88 84 ARG A N 1
ATOM 619 C CA . ARG A 1 84 ? -6.190 7.621 1.181 1.00 94.88 84 ARG A CA 1
ATOM 620 C C . ARG A 1 84 ? -6.703 6.206 1.364 1.00 94.88 84 ARG A C 1
ATOM 622 O O . ARG A 1 84 ? -5.924 5.331 1.731 1.00 94.88 84 ARG A O 1
ATOM 629 N N . LEU A 1 85 ? -7.985 5.981 1.088 1.00 95.38 85 LEU A N 1
ATOM 630 C CA . LEU A 1 85 ? -8.584 4.642 1.101 1.00 95.38 85 LEU A CA 1
ATOM 631 C C . LEU A 1 85 ? -8.572 3.972 -0.281 1.00 95.38 85 LEU A C 1
ATOM 633 O O . LEU A 1 85 ? -8.935 2.805 -0.400 1.00 95.38 85 LEU A O 1
ATOM 637 N N . ALA A 1 86 ? -8.107 4.677 -1.315 1.00 96.38 86 ALA A N 1
ATOM 638 C CA . ALA A 1 86 ? -7.959 4.163 -2.670 1.00 96.38 86 ALA A CA 1
ATOM 639 C C . ALA A 1 86 ? -6.635 4.604 -3.305 1.00 96.38 86 ALA A C 1
ATOM 641 O O . ALA A 1 86 ? -6.105 5.676 -3.001 1.00 96.38 86 ALA A O 1
ATOM 642 N N . ASP A 1 87 ? -6.127 3.775 -4.218 1.00 95.69 87 ASP A N 1
ATOM 643 C CA . ASP A 1 87 ? -4.931 4.058 -5.006 1.00 95.69 87 ASP A CA 1
ATOM 644 C C . ASP A 1 87 ? -5.177 5.261 -5.937 1.00 95.69 87 ASP A C 1
ATOM 646 O O . ASP A 1 87 ? -6.038 5.179 -6.818 1.00 95.69 87 ASP A O 1
ATOM 650 N N . PRO A 1 88 ? -4.407 6.360 -5.823 1.00 95.69 88 PRO A N 1
ATOM 651 C CA . PRO A 1 88 ? -4.593 7.546 -6.659 1.00 95.69 88 PRO A CA 1
ATOM 652 C C . PRO A 1 88 ? -4.273 7.321 -8.147 1.00 95.69 88 PRO A C 1
ATOM 654 O O . PRO A 1 88 ? -4.641 8.148 -8.981 1.00 95.69 88 PRO A O 1
ATOM 657 N N . HIS A 1 89 ? -3.575 6.239 -8.502 1.00 94.31 89 HIS A N 1
ATOM 658 C CA . HIS A 1 89 ? -3.205 5.934 -9.884 1.00 94.31 89 HIS A CA 1
ATOM 659 C C . HIS A 1 89 ? -4.231 5.060 -10.605 1.00 94.31 89 HIS A C 1
ATOM 661 O O . HIS A 1 89 ? -4.485 5.278 -11.789 1.00 94.31 89 HIS A O 1
ATOM 667 N N . SER A 1 90 ? -4.803 4.068 -9.919 1.00 93.69 90 SER A N 1
ATOM 668 C CA . SER A 1 90 ? -5.785 3.143 -10.506 1.00 93.69 90 SER A CA 1
ATOM 669 C C . SER A 1 90 ? -7.232 3.435 -10.105 1.00 93.69 90 SER A C 1
ATOM 671 O O . SER A 1 90 ? -8.149 2.952 -10.765 1.00 93.69 90 SER A O 1
ATOM 673 N N . GLY A 1 91 ? -7.450 4.193 -9.027 1.00 94.88 91 GLY A N 1
ATOM 674 C CA . GLY A 1 91 ? -8.757 4.376 -8.395 1.00 94.88 91 GLY A CA 1
ATOM 675 C C . GLY A 1 91 ? -9.255 3.146 -7.630 1.00 94.88 91 GLY A C 1
ATOM 676 O O . GLY A 1 91 ? -10.363 3.171 -7.100 1.00 94.88 91 GLY A O 1
ATOM 677 N N . ALA A 1 92 ? -8.475 2.061 -7.569 1.00 94.88 92 ALA A N 1
ATOM 678 C CA . ALA A 1 92 ? -8.879 0.849 -6.870 1.00 94.88 92 ALA A CA 1
ATOM 679 C C . ALA A 1 92 ? -8.854 1.068 -5.345 1.00 94.88 92 ALA A C 1
ATOM 681 O O . ALA A 1 92 ? -7.847 1.560 -4.826 1.00 94.88 92 ALA A O 1
ATOM 682 N N . PRO A 1 93 ? -9.912 0.681 -4.608 1.00 95.81 93 PRO A N 1
ATOM 683 C CA . PRO A 1 93 ? -9.919 0.787 -3.155 1.00 95.81 93 PRO A CA 1
ATOM 684 C C . PRO A 1 93 ? -8.893 -0.168 -2.537 1.00 95.81 93 PRO A C 1
ATOM 686 O O . PRO A 1 93 ? -8.757 -1.322 -2.963 1.00 95.81 93 PRO A O 1
ATOM 689 N N . TYR A 1 94 ? -8.198 0.296 -1.501 1.00 95.62 94 TYR A N 1
ATOM 690 C CA . TYR A 1 94 ? -7.397 -0.576 -0.654 1.00 95.62 94 TYR A CA 1
ATOM 691 C C . TYR A 1 94 ? -8.325 -1.492 0.139 1.00 95.62 94 TYR A C 1
ATOM 693 O O . TYR A 1 94 ? -9.363 -1.071 0.651 1.00 95.62 94 TYR A O 1
ATOM 701 N N . ARG A 1 95 ? -7.967 -2.774 0.230 1.00 96.12 95 ARG A N 1
ATOM 702 C CA . ARG A 1 95 ? -8.801 -3.752 0.934 1.00 96.12 95 ARG A CA 1
ATOM 703 C C . ARG A 1 95 ? -8.361 -3.856 2.379 1.00 96.12 95 ARG A C 1
ATOM 705 O O . ARG A 1 95 ? -7.218 -4.217 2.635 1.00 96.12 95 ARG A O 1
ATOM 712 N N . TYR A 1 96 ? -9.285 -3.586 3.287 1.00 96.44 96 TYR A N 1
ATOM 713 C CA . TYR A 1 96 ? -9.135 -3.845 4.708 1.00 96.44 96 TYR A CA 1
ATOM 714 C C . TYR A 1 96 ? -9.854 -5.141 5.079 1.00 96.44 96 TYR A C 1
ATOM 716 O O . TYR A 1 96 ? -10.990 -5.364 4.663 1.00 96.44 96 TYR A O 1
ATOM 724 N N . GLU A 1 97 ? -9.191 -5.977 5.867 1.00 95.62 97 GLU A N 1
ATOM 725 C CA . GLU A 1 97 ? -9.744 -7.209 6.416 1.00 95.62 97 GLU A CA 1
ATOM 726 C C . GLU A 1 97 ? -9.438 -7.265 7.913 1.00 95.62 97 GLU A C 1
ATOM 728 O O . GLU A 1 97 ? -8.276 -7.302 8.331 1.00 95.62 97 GLU A O 1
ATOM 733 N N . ARG A 1 98 ? -10.489 -7.276 8.732 1.00 95.00 98 ARG A N 1
ATOM 734 C CA . ARG A 1 98 ? -10.387 -7.522 10.168 1.00 95.00 98 ARG A CA 1
ATOM 735 C C . ARG A 1 98 ? -10.219 -9.023 10.398 1.00 95.00 98 ARG A C 1
ATOM 737 O O . ARG A 1 98 ? -11.062 -9.809 9.983 1.00 95.00 98 ARG A O 1
ATOM 744 N N . ILE A 1 99 ? -9.131 -9.420 11.056 1.00 94.62 99 ILE A N 1
ATOM 745 C CA . ILE A 1 99 ? -8.825 -10.830 11.358 1.00 94.62 99 ILE A CA 1
ATOM 746 C C . ILE A 1 99 ? -9.256 -11.170 12.790 1.00 94.62 99 ILE A C 1
ATOM 748 O O . ILE A 1 99 ? -9.762 -12.258 13.054 1.00 94.62 99 ILE A O 1
ATOM 752 N N . SER A 1 100 ? -9.054 -10.242 13.724 1.00 92.00 100 SER A N 1
ATOM 753 C CA . SER A 1 100 ? -9.510 -10.336 15.111 1.00 92.00 100 SER A CA 1
ATOM 754 C C . SER A 1 100 ? -9.763 -8.938 15.678 1.00 92.00 100 SER A C 1
ATOM 756 O O . SER A 1 100 ? -9.685 -7.946 14.957 1.00 92.00 100 SER A O 1
ATOM 758 N N . ASP A 1 101 ? -10.019 -8.840 16.981 1.00 89.75 101 ASP A N 1
ATOM 759 C CA . ASP A 1 101 ? -10.185 -7.556 17.670 1.00 89.75 101 ASP A CA 1
ATOM 760 C C . ASP A 1 101 ? -8.929 -6.672 17.628 1.00 89.75 101 ASP A C 1
ATOM 762 O O . ASP A 1 101 ? -9.039 -5.458 17.781 1.00 89.75 101 ASP A O 1
ATOM 766 N N . THR A 1 102 ? -7.754 -7.263 17.385 1.00 90.56 102 THR A N 1
ATOM 767 C CA . THR A 1 102 ? -6.453 -6.572 17.374 1.00 90.56 102 THR A CA 1
ATOM 768 C C . THR A 1 102 ? -5.609 -6.853 16.135 1.00 90.56 102 THR A C 1
ATOM 770 O O . THR A 1 102 ? -4.645 -6.135 15.890 1.00 90.56 102 THR A O 1
ATOM 773 N N . ARG A 1 103 ? -5.950 -7.851 15.311 1.00 93.69 103 ARG A N 1
ATOM 774 C CA . ARG A 1 103 ? -5.219 -8.175 14.079 1.00 93.69 103 ARG A CA 1
ATOM 775 C C . ARG A 1 103 ? -6.029 -7.812 12.841 1.00 93.69 103 ARG A C 1
ATOM 777 O O . ARG A 1 103 ? -7.218 -8.112 12.753 1.00 93.69 103 ARG A O 1
ATOM 784 N N . PHE A 1 104 ? -5.361 -7.235 11.851 1.00 94.94 104 PHE A N 1
ATOM 785 C CA . PHE A 1 104 ? -5.958 -6.879 10.568 1.00 94.94 104 PHE A CA 1
ATOM 786 C C . PHE A 1 104 ? -4.966 -7.034 9.420 1.00 94.94 104 PHE A C 1
ATOM 788 O O . PHE A 1 104 ? -3.765 -7.238 9.622 1.00 94.94 104 PHE A O 1
ATOM 795 N N . ARG A 1 105 ? -5.496 -6.913 8.205 1.00 95.19 105 ARG A N 1
ATOM 796 C CA . ARG A 1 105 ? -4.748 -6.921 6.959 1.00 95.19 105 ARG A CA 1
ATOM 797 C C . ARG A 1 105 ? -5.186 -5.773 6.053 1.00 95.19 105 ARG A C 1
ATOM 799 O O . ARG A 1 105 ? -6.366 -5.437 5.984 1.00 95.19 105 ARG A O 1
ATOM 806 N N . LEU A 1 106 ? -4.221 -5.188 5.353 1.00 95.50 106 LEU A N 1
ATOM 807 C CA . LEU A 1 106 ? -4.408 -4.151 4.344 1.00 95.50 106 LEU A CA 1
ATOM 808 C C . LEU A 1 106 ? -3.735 -4.564 3.041 1.00 95.50 106 LEU A C 1
ATOM 810 O O . LEU A 1 106 ? -2.540 -4.839 3.030 1.00 95.50 106 LEU A O 1
ATOM 814 N N . CYS A 1 107 ? -4.481 -4.582 1.941 1.00 95.06 107 CYS A N 1
ATOM 815 C CA . CYS A 1 107 ? -3.978 -5.041 0.650 1.00 95.06 107 CYS A CA 1
ATOM 816 C C . CYS A 1 107 ? -4.091 -3.974 -0.440 1.00 95.06 107 CYS A C 1
ATOM 818 O O . CYS A 1 107 ? -5.097 -3.263 -0.531 1.00 95.06 107 CYS A O 1
ATOM 820 N N . ALA A 1 108 ? -3.098 -3.957 -1.330 1.00 94.81 108 ALA A N 1
ATOM 821 C CA . ALA A 1 108 ? -3.094 -3.185 -2.568 1.00 94.81 108 ALA A CA 1
ATOM 822 C C . ALA A 1 108 ? -2.644 -4.054 -3.745 1.00 94.81 108 ALA A C 1
ATOM 824 O O . ALA A 1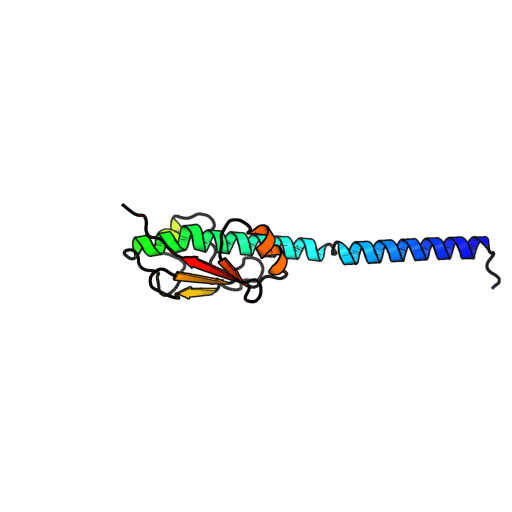 108 ? -2.074 -5.129 -3.575 1.00 94.81 108 ALA A O 1
ATOM 825 N N . SER A 1 109 ? -2.899 -3.566 -4.958 1.00 93.88 109 SER A N 1
ATOM 826 C CA . SER A 1 109 ? -2.457 -4.229 -6.185 1.00 93.88 109 SER A CA 1
ATOM 827 C C . SER A 1 109 ? -1.116 -3.647 -6.620 1.00 93.88 109 SER A C 1
ATOM 829 O O . SER A 1 109 ? -1.082 -2.573 -7.213 1.00 93.88 109 SER A O 1
ATOM 831 N N . PHE A 1 110 ? -0.020 -4.334 -6.305 1.00 92.12 110 PHE A N 1
ATOM 832 C CA . PHE A 1 110 ? 1.328 -3.919 -6.694 1.00 92.12 110 PHE A CA 1
ATOM 833 C C . PHE A 1 110 ? 1.722 -4.492 -8.057 1.00 92.12 110 PHE A C 1
ATOM 835 O O . PHE A 1 110 ? 1.373 -5.625 -8.385 1.00 92.12 110 PHE A O 1
ATOM 842 N N . HIS A 1 111 ? 2.502 -3.741 -8.835 1.00 91.19 111 HIS A N 1
ATOM 843 C CA . HIS A 1 111 ? 3.098 -4.244 -10.077 1.00 91.19 111 HIS A CA 1
ATOM 844 C C . HIS A 1 111 ? 4.277 -5.180 -9.788 1.00 91.19 111 HIS A C 1
ATOM 846 O O . HIS A 1 111 ? 4.504 -6.137 -10.528 1.00 91.19 111 HIS A O 1
ATOM 852 N N . ARG A 1 112 ? 5.044 -4.886 -8.730 1.00 87.44 112 ARG A N 1
ATOM 853 C CA . ARG A 1 112 ? 6.246 -5.608 -8.284 1.00 87.44 112 ARG A CA 1
ATOM 854 C C . ARG A 1 112 ? 6.288 -5.718 -6.758 1.00 87.44 112 ARG A C 1
ATOM 856 O O . ARG A 1 112 ? 7.134 -5.112 -6.098 1.00 87.44 112 ARG A O 1
ATOM 863 N N . ALA A 1 113 ? 5.367 -6.503 -6.199 1.00 85.50 113 ALA A N 1
ATOM 864 C CA . ALA A 1 113 ? 5.260 -6.729 -4.754 1.00 85.50 113 ALA A CA 1
ATOM 865 C C . ALA A 1 113 ? 6.570 -7.250 -4.128 1.00 85.50 113 ALA A C 1
ATOM 867 O O . ALA A 1 113 ? 6.923 -6.856 -3.018 1.00 85.50 113 ALA A O 1
ATOM 868 N N . ASP A 1 114 ? 7.338 -8.048 -4.880 1.00 83.38 114 ASP A N 1
ATOM 869 C CA . ASP A 1 114 ? 8.671 -8.538 -4.512 1.00 83.38 114 ASP A CA 1
ATOM 870 C C . ASP A 1 114 ? 9.637 -7.398 -4.154 1.00 83.38 114 ASP A C 1
ATOM 872 O O . ASP A 1 114 ? 10.354 -7.453 -3.154 1.00 83.38 114 ASP A O 1
ATOM 876 N N . ARG A 1 115 ? 9.625 -6.325 -4.950 1.00 80.88 115 ARG A N 1
ATOM 877 C CA . ARG A 1 115 ? 10.503 -5.165 -4.749 1.00 80.88 115 ARG A CA 1
ATOM 878 C C . ARG A 1 115 ? 10.013 -4.259 -3.629 1.00 80.88 115 ARG A C 1
ATOM 880 O O . ARG A 1 115 ? 10.826 -3.673 -2.917 1.00 80.88 115 ARG A O 1
ATOM 887 N N . VAL A 1 116 ? 8.698 -4.162 -3.457 1.00 80.69 116 VAL A N 1
ATOM 888 C CA . VAL A 1 116 ? 8.082 -3.395 -2.368 1.00 80.69 116 VAL A CA 1
ATOM 889 C C . VAL A 1 116 ? 8.414 -4.013 -1.015 1.00 80.69 116 VAL A C 1
ATOM 891 O O . VAL A 1 116 ? 8.822 -3.285 -0.113 1.00 80.69 116 VAL A O 1
ATOM 894 N N . ALA A 1 117 ? 8.336 -5.340 -0.893 1.00 76.75 117 ALA A N 1
ATOM 895 C CA . ALA A 1 117 ? 8.709 -6.060 0.323 1.00 76.75 117 ALA A CA 1
ATOM 896 C C . ALA A 1 117 ? 10.148 -5.736 0.763 1.00 76.75 117 ALA A C 1
ATOM 898 O O . ALA A 1 117 ? 10.398 -5.472 1.937 1.00 76.75 117 ALA A O 1
ATOM 899 N N . MET A 1 118 ? 11.082 -5.667 -0.194 1.00 70.00 118 MET A N 1
ATOM 900 C CA . MET A 1 118 ? 12.468 -5.268 0.072 1.00 70.00 118 MET A CA 1
ATOM 901 C C . MET A 1 118 ? 12.606 -3.797 0.498 1.00 70.00 118 MET A C 1
ATOM 903 O O . MET A 1 118 ? 13.525 -3.460 1.237 1.00 70.00 118 MET A O 1
ATOM 907 N N . HIS A 1 119 ? 11.728 -2.900 0.041 1.00 67.69 119 HIS A N 1
ATOM 908 C CA . HIS A 1 119 ? 11.779 -1.479 0.408 1.00 67.69 119 HIS A CA 1
ATOM 909 C C . HIS A 1 119 ? 11.094 -1.190 1.753 1.00 67.69 119 HIS A C 1
ATOM 911 O O . HIS A 1 119 ? 11.483 -0.262 2.458 1.00 67.69 119 HIS A O 1
ATOM 917 N N . LEU A 1 120 ? 10.108 -2.009 2.128 1.00 67.00 120 LEU A N 1
ATOM 918 C CA . LEU A 1 120 ? 9.389 -1.950 3.404 1.00 67.00 120 LEU A CA 1
ATOM 919 C C . LEU A 1 120 ? 10.140 -2.636 4.568 1.00 67.00 120 LEU A C 1
ATOM 921 O O . LEU A 1 120 ? 9.560 -2.793 5.642 1.00 67.00 120 LEU A O 1
ATOM 925 N N . LEU A 1 121 ? 11.412 -3.030 4.385 1.00 50.00 121 LEU A N 1
ATOM 926 C CA . LEU A 1 121 ? 12.265 -3.725 5.368 1.00 50.00 121 LEU A CA 1
ATOM 927 C C . LEU A 1 121 ? 12.482 -2.920 6.663 1.00 50.00 121 LEU A C 1
ATOM 929 O O . LEU A 1 121 ? 13.518 -2.293 6.880 1.00 50.00 121 LEU A O 1
ATOM 933 N N . GLY A 1 122 ? 11.497 -2.997 7.553 1.00 52.97 122 GLY A N 1
ATOM 934 C CA . GLY A 1 122 ? 11.514 -2.394 8.880 1.00 52.97 122 GLY A CA 1
ATOM 935 C C . GLY A 1 122 ?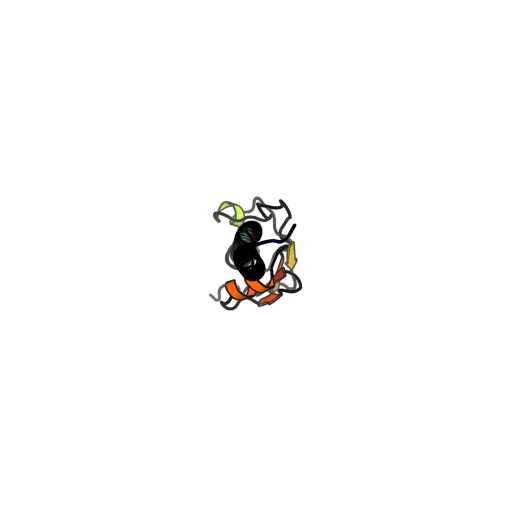 10.488 -2.995 9.845 1.00 52.97 122 GLY A C 1
ATOM 936 O O . GLY A 1 122 ? 9.985 -2.272 10.694 1.00 52.97 122 GLY A O 1
ATOM 937 N N . GLY A 1 123 ? 10.159 -4.290 9.725 1.00 57.69 123 GLY A N 1
ATOM 938 C CA . GLY A 1 123 ? 9.390 -5.022 10.751 1.00 57.69 123 GLY A CA 1
ATOM 939 C C . GLY A 1 123 ? 7.887 -5.193 10.505 1.00 57.69 123 GLY A C 1
ATOM 940 O O . GLY A 1 123 ? 7.158 -5.545 11.427 1.00 57.69 123 GLY A O 1
ATOM 941 N N . LEU A 1 124 ? 7.421 -4.960 9.279 1.00 70.25 124 LEU A N 1
ATOM 942 C CA . LEU A 1 124 ? 6.028 -5.143 8.871 1.00 70.25 124 LEU A CA 1
ATOM 943 C C . LEU A 1 124 ? 5.815 -6.524 8.210 1.00 70.25 124 LEU A C 1
ATOM 945 O O . LEU A 1 124 ? 6.615 -6.931 7.370 1.00 70.25 124 LEU A O 1
ATOM 949 N N . ASP A 1 125 ? 4.749 -7.241 8.589 1.00 86.25 125 ASP A N 1
ATOM 950 C CA . ASP A 1 125 ? 4.398 -8.585 8.085 1.00 86.25 125 ASP A CA 1
ATOM 951 C C . ASP A 1 125 ? 3.723 -8.479 6.704 1.00 86.25 125 ASP A C 1
ATOM 953 O O . ASP A 1 125 ? 2.497 -8.483 6.589 1.00 86.25 125 ASP A O 1
ATOM 957 N N . PHE A 1 126 ? 4.526 -8.271 5.655 1.00 88.75 126 PHE A N 1
ATOM 958 C CA . PHE A 1 126 ? 4.057 -8.103 4.275 1.00 88.75 126 PHE A CA 1
ATOM 959 C C . PHE A 1 126 ? 4.180 -9.394 3.458 1.00 88.75 126 PHE A C 1
ATOM 961 O O . PHE A 1 126 ? 5.271 -9.939 3.290 1.00 88.75 126 PHE A O 1
ATOM 968 N N . ASP A 1 127 ? 3.063 -9.829 2.883 1.00 89.75 127 ASP A N 1
ATOM 969 C CA . ASP A 1 127 ? 2.964 -10.961 1.970 1.00 89.75 127 ASP A CA 1
ATOM 970 C C . ASP A 1 127 ? 3.001 -10.466 0.515 1.00 89.75 127 ASP A C 1
ATOM 972 O O . ASP A 1 127 ? 2.068 -9.822 0.024 1.00 89.75 127 ASP A O 1
ATOM 976 N N . ALA A 1 128 ? 4.102 -10.769 -0.177 1.00 88.81 128 ALA A N 1
ATOM 977 C CA . ALA A 1 128 ? 4.326 -10.365 -1.560 1.00 88.81 128 ALA A CA 1
ATOM 978 C C . ALA A 1 128 ? 3.459 -11.133 -2.572 1.00 88.81 128 ALA A C 1
ATOM 980 O O . ALA A 1 128 ? 3.201 -10.600 -3.651 1.00 88.81 128 ALA A O 1
ATOM 981 N N . ASP A 1 129 ? 2.983 -12.335 -2.236 1.00 88.75 129 ASP A N 1
ATOM 982 C CA . ASP A 1 129 ? 2.137 -13.128 -3.133 1.00 88.75 129 ASP A CA 1
ATOM 983 C C . ASP A 1 129 ? 0.717 -12.555 -3.186 1.00 88.75 129 ASP A C 1
ATOM 985 O O . ASP A 1 129 ? 0.067 -12.554 -4.234 1.00 88.75 129 ASP A O 1
ATOM 989 N N . THR A 1 130 ? 0.239 -12.019 -2.061 1.00 90.56 130 THR A N 1
ATOM 990 C CA . THR A 1 130 ? -1.101 -11.422 -1.961 1.00 90.56 130 THR A CA 1
ATOM 991 C C . THR A 1 130 ? -1.108 -9.894 -2.046 1.00 90.56 130 THR A C 1
ATOM 993 O O . THR A 1 130 ? -2.165 -9.298 -2.280 1.00 90.56 130 THR A O 1
ATOM 996 N N . GLY A 1 131 ? 0.051 -9.246 -1.887 1.00 91.12 131 GLY A N 1
ATOM 997 C CA . GLY A 1 131 ? 0.180 -7.786 -1.834 1.00 91.12 131 GLY A CA 1
ATOM 998 C C . GLY A 1 131 ? -0.403 -7.191 -0.552 1.00 91.12 131 GLY A C 1
ATOM 999 O O . GLY A 1 131 ? -0.927 -6.073 -0.563 1.00 91.12 131 GLY A O 1
ATOM 1000 N N . CYS A 1 132 ? -0.373 -7.960 0.536 1.00 93.56 132 CYS A N 1
ATOM 1001 C CA . CYS A 1 132 ? -1.073 -7.646 1.768 1.00 93.56 132 CYS A CA 1
ATOM 1002 C C . CYS A 1 132 ? -0.113 -7.439 2.937 1.00 93.56 132 CYS A C 1
ATOM 1004 O O . CYS A 1 132 ? 0.726 -8.280 3.236 1.00 93.56 132 CYS A O 1
ATOM 1006 N N . LEU A 1 133 ? -0.305 -6.340 3.657 1.00 92.50 133 LEU A N 1
ATOM 1007 C CA . LEU A 1 133 ? 0.319 -6.074 4.939 1.00 92.50 133 LEU A CA 1
ATOM 1008 C C . LEU A 1 133 ? -0.576 -6.588 6.067 1.00 92.50 133 LEU A C 1
ATOM 1010 O O . LEU A 1 133 ? -1.708 -6.132 6.203 1.00 92.50 133 LEU A O 1
ATOM 1014 N N . SER A 1 134 ? -0.057 -7.475 6.905 1.00 92.75 134 SER A N 1
ATOM 1015 C CA . SER A 1 134 ? -0.674 -7.873 8.168 1.00 92.75 134 SER A CA 1
ATOM 1016 C C . SER A 1 134 ? -0.088 -7.049 9.314 1.00 92.75 134 SER A C 1
ATOM 1018 O O . SER A 1 134 ? 1.115 -6.801 9.377 1.00 92.75 134 SER A O 1
ATOM 1020 N N . ALA A 1 135 ? -0.940 -6.612 10.235 1.00 91.00 135 ALA A N 1
ATOM 1021 C CA . ALA A 1 135 ? -0.516 -5.837 11.392 1.00 91.00 135 ALA A CA 1
ATOM 1022 C C . ALA A 1 135 ? -1.343 -6.197 12.626 1.00 91.00 135 ALA A C 1
ATOM 1024 O O . ALA A 1 135 ? -2.508 -6.598 12.534 1.00 91.00 135 ALA A O 1
ATOM 1025 N N . THR A 1 136 ? -0.713 -6.036 13.785 1.00 90.88 136 THR A N 1
ATOM 1026 C CA . THR A 1 136 ? -1.369 -6.137 15.084 1.00 90.88 136 THR A CA 1
ATOM 1027 C C . THR A 1 136 ? -1.395 -4.752 15.703 1.00 90.88 136 THR A C 1
ATOM 1029 O O . THR A 1 136 ? -0.359 -4.109 15.863 1.00 90.88 136 THR A O 1
ATOM 1032 N N . TYR A 1 137 ? -2.589 -4.296 16.043 1.00 87.12 137 TYR A N 1
ATOM 1033 C CA . TYR A 1 137 ? -2.797 -3.147 16.894 1.00 87.12 137 TYR A CA 1
ATOM 1034 C C . TYR A 1 137 ? -2.571 -3.568 18.348 1.00 87.12 137 TYR A C 1
ATOM 1036 O O . TYR A 1 137 ? -3.292 -4.403 18.894 1.00 87.12 137 TYR A O 1
ATOM 1044 N N . TYR A 1 138 ? -1.549 -2.991 18.966 1.00 77.88 138 TYR A N 1
ATOM 1045 C CA . TYR A 1 138 ? -1.342 -3.054 20.403 1.00 77.88 138 TYR A CA 1
ATOM 1046 C C . TYR A 1 138 ? -1.847 -1.719 20.944 1.00 77.88 138 TYR A C 1
ATOM 1048 O O . TYR A 1 138 ? -1.177 -0.706 20.753 1.00 77.88 138 TYR A O 1
ATOM 1056 N N . GLY A 1 139 ? -3.056 -1.696 21.513 1.00 68.44 139 GLY A N 1
ATOM 1057 C CA . GLY A 1 139 ? -3.583 -0.483 22.146 1.00 68.44 139 GLY A CA 1
ATOM 1058 C C . GLY A 1 139 ? -2.571 0.066 23.143 1.00 68.44 139 GLY A C 1
ATOM 1059 O O . GLY A 1 139 ? -1.887 -0.726 23.799 1.00 68.44 139 GLY A O 1
ATOM 1060 N N . GLY A 1 140 ? -2.420 1.392 23.191 1.00 58.25 140 GLY A N 1
ATOM 1061 C CA . GLY A 1 140 ? -1.406 2.027 24.030 1.00 58.25 140 GLY A CA 1
ATOM 1062 C C . GLY A 1 140 ? -1.502 1.501 25.462 1.00 58.25 140 GLY A C 1
ATOM 1063 O O . GLY A 1 140 ? -2.549 1.616 26.095 1.00 58.25 140 GLY A O 1
ATOM 1064 N N . SER A 1 141 ? -0.440 0.854 25.945 1.00 50.47 141 SER A N 1
ATOM 1065 C CA . SER A 1 141 ? -0.331 0.465 27.348 1.00 50.47 141 SER A CA 1
ATOM 1066 C C . SER A 1 141 ? -0.236 1.741 28.179 1.00 50.47 141 SER A C 1
ATOM 1068 O O . SER A 1 141 ? 0.711 2.506 27.979 1.00 50.47 141 SER A O 1
ATOM 1070 N N . ASP A 1 142 ? -1.237 1.949 29.034 1.00 46.06 142 ASP A N 1
ATOM 1071 C CA . ASP A 1 142 ? -1.314 3.035 30.018 1.00 46.06 142 ASP A CA 1
ATOM 1072 C C . ASP A 1 142 ? -0.034 3.155 30.871 1.00 46.06 142 ASP A C 1
ATOM 1074 O O . ASP A 1 142 ? 0.560 2.101 31.217 1.00 46.06 142 ASP A O 1
#

Foldseek 3Di:
DPDDVVVVVVVVVVVVVVVVVVVVCVVVDDPVVVVLVVLQVLVLVLQCCCQPQQQLVVCVVVPNFGDQDDDPDDPSNVVDPPHDQARPVPRHGWDWHDPGRFKIKTADDGPFLVVSVVVPPDDWPADSVGRMTIDGHDRDDD

Secondary structure (DSSP, 8-state):
----HHHHHHHHHHHHHHHHHHHHHHHH--HHHHHHHHHHHHHHHHHHHIIIIIHHHHHHHTTS---SS--SSSHHHHHSTT--SB-TTT-PBPEEEE-SSSEEEEE---S-HHHHHHHTTTT-EEETTTTEEEEE--PPP-

pLDDT: mean 86.24, std 11.15, range [46.06, 96.44]